Protein AF-A0A9X3WYF1-F1 (afdb_monomer_lite)

Sequence (70 aa):
MILPFLPYLIELVLFLIGIYFIALGVWEHKLGTNKKHLITFFLIGALFIAISQSFLELWELYKLLYSQAN

Organism: NCBI:txid2950438

Structure (mmCIF, N/CA/C/O backbone):
data_AF-A0A9X3WYF1-F1
#
_entry.id   AF-A0A9X3WYF1-F1
#
loop_
_atom_site.group_PDB
_atom_site.id
_atom_site.type_symbol
_atom_site.label_atom_id
_atom_site.label_alt_id
_atom_site.label_comp_id
_atom_site.label_asym_id
_atom_site.label_entity_id
_atom_site.label_seq_id
_atom_site.pdbx_PDB_ins_code
_atom_site.Cartn_x
_atom_site.Cartn_y
_atom_site.Cartn_z
_atom_site.occupancy
_atom_site.B_iso_or_equiv
_atom_site.auth_seq_id
_atom_site.auth_comp_id
_atom_site.auth_asym_id
_atom_site.auth_atom_id
_atom_site.pdbx_PDB_model_num
ATOM 1 N N . MET A 1 1 ? 8.566 -15.323 -21.633 1.00 57.09 1 MET A N 1
ATOM 2 C CA . MET A 1 1 ? 7.472 -14.323 -21.698 1.00 57.09 1 MET A CA 1
ATOM 3 C C . MET A 1 1 ? 6.918 -13.890 -20.325 1.00 57.09 1 MET A C 1
ATOM 5 O O . MET A 1 1 ? 5.895 -13.229 -20.296 1.00 57.09 1 MET A O 1
ATOM 9 N N . ILE A 1 2 ? 7.579 -14.180 -19.190 1.00 61.69 2 ILE A N 1
ATOM 10 C CA . ILE A 1 2 ? 7.057 -13.847 -17.838 1.00 61.69 2 ILE A CA 1
ATOM 11 C C . ILE A 1 2 ? 7.731 -12.596 -17.235 1.00 61.69 2 ILE A C 1
ATOM 13 O O . ILE A 1 2 ? 7.137 -11.884 -16.431 1.00 61.69 2 ILE A O 1
ATOM 17 N N . LEU A 1 3 ? 8.948 -12.272 -17.684 1.00 64.62 3 LEU A N 1
ATOM 18 C CA . LEU A 1 3 ? 9.763 -11.172 -17.159 1.00 64.62 3 LEU A CA 1
ATOM 19 C C . LEU A 1 3 ? 9.090 -9.779 -17.129 1.00 64.62 3 LEU A C 1
ATOM 21 O O . LEU A 1 3 ? 9.297 -9.073 -16.145 1.00 64.62 3 LEU A O 1
ATOM 25 N N . PRO A 1 4 ? 8.283 -9.351 -18.1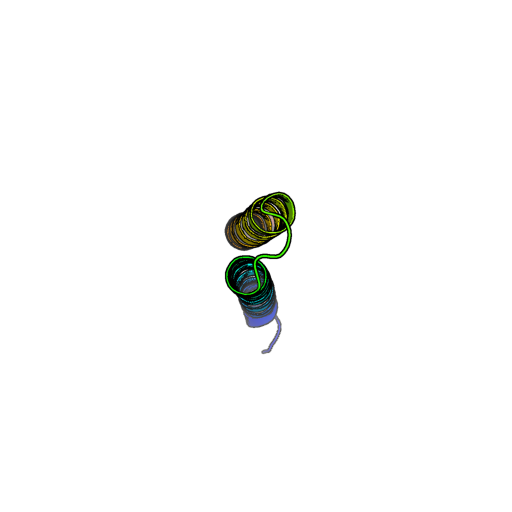28 1.00 75.12 4 PRO A N 1
ATOM 26 C CA . PRO A 1 4 ? 7.675 -8.020 -18.082 1.00 75.12 4 PRO A CA 1
ATOM 27 C C . PRO A 1 4 ? 6.501 -7.915 -17.097 1.00 75.12 4 PRO A C 1
ATOM 29 O O . PRO A 1 4 ? 6.153 -6.801 -16.721 1.00 75.12 4 PRO A O 1
ATOM 32 N N . PHE A 1 5 ? 5.916 -9.042 -16.668 1.00 82.38 5 PHE A N 1
ATOM 33 C CA . PHE A 1 5 ? 4.775 -9.087 -15.741 1.00 82.38 5 PHE A CA 1
ATOM 34 C C . PHE A 1 5 ? 5.182 -9.101 -14.265 1.00 82.38 5 PHE A C 1
ATOM 36 O O . PHE A 1 5 ? 4.406 -8.683 -13.411 1.00 82.38 5 PHE A O 1
ATOM 43 N N . LEU A 1 6 ? 6.400 -9.555 -13.966 1.00 86.06 6 LEU A N 1
ATOM 44 C CA . LEU A 1 6 ? 6.944 -9.615 -12.611 1.00 86.06 6 LEU A CA 1
ATOM 45 C C . LEU A 1 6 ? 6.814 -8.302 -11.798 1.00 86.06 6 LEU A C 1
ATOM 47 O O . LEU A 1 6 ? 6.352 -8.384 -10.663 1.00 86.06 6 LEU A O 1
ATOM 51 N N . PRO A 1 7 ? 7.160 -7.108 -12.323 1.00 87.06 7 PRO A N 1
ATOM 52 C CA . PRO A 1 7 ? 7.041 -5.847 -11.577 1.00 87.06 7 PRO A CA 1
ATOM 53 C C . PRO A 1 7 ? 5.594 -5.521 -11.177 1.00 87.06 7 PRO A C 1
ATOM 55 O O . PRO A 1 7 ? 5.350 -5.150 -10.033 1.00 87.06 7 PRO A O 1
ATOM 58 N N . TYR A 1 8 ? 4.631 -5.742 -12.075 1.00 88.31 8 TYR A N 1
ATOM 59 C CA . TYR A 1 8 ? 3.205 -5.534 -11.798 1.00 88.31 8 TYR A CA 1
ATOM 60 C C . TYR A 1 8 ? 2.668 -6.537 -10.771 1.00 88.31 8 TYR A C 1
ATOM 62 O O . TYR A 1 8 ? 1.805 -6.214 -9.961 1.00 88.31 8 TYR A O 1
ATOM 70 N N . LEU A 1 9 ? 3.192 -7.768 -10.769 1.00 90.62 9 LEU A N 1
ATOM 71 C CA . LEU A 1 9 ? 2.836 -8.761 -9.758 1.00 90.62 9 LEU A CA 1
ATOM 72 C C . LEU A 1 9 ? 3.353 -8.354 -8.369 1.00 90.62 9 LEU A C 1
ATOM 74 O O . LEU A 1 9 ? 2.636 -8.496 -7.383 1.00 90.62 9 LEU A O 1
ATOM 78 N N . ILE A 1 10 ? 4.581 -7.833 -8.293 1.00 90.19 10 ILE A N 1
ATOM 79 C CA . ILE A 1 10 ? 5.174 -7.333 -7.044 1.00 90.19 10 ILE A CA 1
ATOM 80 C C . ILE A 1 10 ? 4.371 -6.144 -6.508 1.00 90.19 10 ILE A C 1
ATOM 82 O O . ILE A 1 10 ? 4.029 -6.130 -5.327 1.00 90.19 10 ILE A O 1
ATOM 86 N N . GLU A 1 11 ? 4.024 -5.189 -7.371 1.00 91.38 11 GLU A N 1
ATOM 87 C CA . GLU A 1 11 ? 3.155 -4.061 -7.026 1.00 91.38 11 GLU A CA 1
ATOM 88 C C . GLU A 1 11 ? 1.809 -4.548 -6.471 1.00 91.38 11 GLU A C 1
ATOM 90 O O . GLU A 1 11 ? 1.414 -4.167 -5.372 1.00 91.38 11 GLU A O 1
ATOM 95 N N . LEU A 1 12 ? 1.132 -5.458 -7.177 1.00 91.62 12 LEU A N 1
ATOM 96 C CA . LEU A 1 12 ? -0.149 -6.001 -6.731 1.00 91.62 12 LEU A CA 1
ATOM 97 C C . LEU A 1 12 ? -0.046 -6.641 -5.338 1.00 91.62 12 LEU A C 1
ATOM 99 O O . LEU A 1 12 ? -0.919 -6.441 -4.495 1.00 91.62 12 LEU A O 1
ATOM 103 N N . VAL A 1 13 ? 1.027 -7.390 -5.075 1.00 93.81 13 VAL A N 1
ATOM 104 C CA . VAL A 1 13 ? 1.270 -8.006 -3.763 1.00 93.81 13 VAL A CA 1
ATOM 105 C C . VAL A 1 13 ? 1.489 -6.942 -2.684 1.00 93.81 13 VAL A C 1
ATOM 107 O O . VAL A 1 13 ? 0.883 -7.038 -1.617 1.00 93.81 13 VAL A O 1
ATOM 110 N N . LEU A 1 14 ? 2.299 -5.912 -2.948 1.00 92.56 14 LEU A N 1
ATOM 111 C CA . LEU A 1 14 ? 2.535 -4.808 -2.009 1.00 92.56 14 LEU A CA 1
ATOM 112 C C . LEU A 1 14 ? 1.245 -4.044 -1.693 1.00 92.56 14 LEU A C 1
ATOM 114 O O . LEU A 1 14 ? 0.960 -3.753 -0.529 1.00 92.56 14 LEU A O 1
ATOM 118 N N . PHE A 1 15 ? 0.434 -3.786 -2.714 1.00 92.62 15 PHE A N 1
ATOM 119 C CA . PHE A 1 15 ? -0.863 -3.145 -2.568 1.00 92.62 15 PHE A CA 1
ATOM 120 C C . PHE A 1 15 ? -1.826 -3.979 -1.710 1.00 92.62 15 PHE A C 1
ATOM 122 O O . PHE A 1 15 ? -2.440 -3.457 -0.774 1.00 92.62 15 PHE A O 1
ATOM 129 N N . LEU A 1 16 ? -1.914 -5.291 -1.960 1.00 93.75 16 LEU A N 1
ATOM 130 C CA . LEU A 1 16 ? -2.741 -6.205 -1.166 1.00 93.75 16 LEU A CA 1
ATOM 131 C C . LEU A 1 16 ? -2.278 -6.289 0.294 1.00 93.75 16 LEU A C 1
ATOM 133 O O . LEU A 1 16 ? -3.116 -6.313 1.195 1.00 93.75 16 LEU A O 1
ATOM 137 N N . ILE A 1 17 ? -0.965 -6.282 0.543 1.00 94.44 17 ILE A N 1
ATOM 138 C CA . ILE A 1 17 ? -0.400 -6.219 1.899 1.00 94.44 17 ILE A CA 1
ATOM 139 C C . ILE A 1 17 ? -0.833 -4.923 2.597 1.00 94.44 17 ILE A C 1
ATOM 141 O O . ILE A 1 17 ? -1.262 -4.959 3.751 1.00 94.44 17 ILE A O 1
ATOM 145 N N . GLY A 1 18 ? -0.783 -3.786 1.897 1.00 92.75 18 GLY A N 1
ATOM 146 C CA . GLY A 1 18 ? -1.246 -2.503 2.425 1.00 92.75 18 GLY A CA 1
ATOM 147 C C . GLY A 1 18 ? -2.719 -2.532 2.842 1.00 92.75 18 GLY A C 1
ATOM 148 O O . GLY A 1 18 ? -3.055 -2.156 3.968 1.00 92.75 18 GLY A O 1
ATOM 149 N N . ILE A 1 19 ? -3.593 -3.060 1.977 1.00 94.06 19 ILE A N 1
ATOM 150 C CA . ILE A 1 19 ? -5.022 -3.244 2.282 1.00 94.06 19 ILE A CA 1
ATOM 151 C C . ILE A 1 19 ? -5.217 -4.177 3.478 1.00 94.06 19 ILE A C 1
ATOM 153 O O . ILE A 1 19 ? -6.029 -3.882 4.356 1.00 94.06 19 ILE A O 1
ATOM 157 N N . TYR A 1 20 ? -4.475 -5.284 3.536 1.00 94.94 20 TYR A N 1
ATOM 158 C CA . TYR A 1 20 ? -4.557 -6.238 4.637 1.00 94.94 20 TYR A CA 1
ATOM 159 C C . TYR A 1 20 ? -4.252 -5.574 5.985 1.00 94.94 20 TYR A C 1
ATOM 161 O O . TYR A 1 20 ? -5.009 -5.753 6.938 1.00 94.94 20 TYR A O 1
ATOM 169 N N . PHE A 1 21 ? -3.209 -4.743 6.061 1.00 93.38 21 PHE A N 1
ATOM 170 C CA . PHE A 1 21 ? -2.893 -4.001 7.283 1.00 93.38 21 PHE A CA 1
ATOM 171 C C . PHE A 1 21 ? -3.988 -3.004 7.668 1.00 93.38 21 PHE A C 1
ATOM 173 O O . PHE A 1 21 ? -4.355 -2.935 8.839 1.00 93.38 21 PHE A O 1
ATOM 180 N N . ILE A 1 22 ? -4.567 -2.284 6.704 1.00 92.12 22 ILE A N 1
ATOM 181 C CA . ILE A 1 22 ? -5.694 -1.376 6.972 1.00 92.12 22 ILE A CA 1
ATOM 182 C C . ILE A 1 22 ? -6.893 -2.162 7.520 1.00 92.12 22 ILE A C 1
ATOM 184 O O . ILE A 1 22 ? -7.478 -1.773 8.533 1.00 92.12 22 ILE A O 1
ATOM 188 N N . ALA A 1 23 ? -7.233 -3.293 6.898 1.00 92.38 23 ALA A N 1
ATOM 189 C CA . ALA A 1 23 ? -8.322 -4.160 7.340 1.00 92.38 23 ALA A CA 1
ATOM 190 C C . ALA A 1 23 ? -8.088 -4.701 8.760 1.00 92.38 23 ALA A C 1
ATOM 192 O O . ALA A 1 23 ? -9.011 -4.708 9.577 1.00 92.38 23 ALA A O 1
ATOM 193 N N . LEU A 1 24 ? -6.850 -5.081 9.084 1.00 91.00 24 LEU A N 1
ATOM 194 C CA . LEU A 1 24 ? -6.460 -5.534 10.418 1.00 91.00 24 LEU A CA 1
ATOM 195 C C . LEU A 1 24 ? -6.569 -4.398 11.448 1.00 91.00 24 LEU A C 1
ATOM 197 O O . LEU A 1 24 ? -7.100 -4.602 12.537 1.00 91.00 24 LEU A O 1
ATOM 201 N N . GLY A 1 25 ? -6.188 -3.171 11.079 1.00 89.06 25 GLY A N 1
ATOM 202 C CA . GLY A 1 25 ? -6.392 -1.979 11.907 1.00 89.06 25 GLY A CA 1
ATOM 203 C C . GLY A 1 25 ? -7.868 -1.690 12.212 1.00 89.06 25 GLY A C 1
ATOM 204 O O . GLY A 1 25 ? -8.210 -1.355 13.348 1.00 89.06 25 GLY A O 1
ATOM 205 N N . VAL A 1 26 ? -8.758 -1.860 11.227 1.00 89.31 26 VAL A N 1
ATOM 206 C CA . VAL A 1 26 ? -10.217 -1.736 11.417 1.00 89.31 26 VAL A CA 1
ATOM 207 C C . VAL A 1 26 ? -10.762 -2.858 12.304 1.00 89.31 26 VAL A C 1
ATOM 209 O O . VAL A 1 26 ? -11.625 -2.615 13.149 1.00 89.31 26 VAL A O 1
ATOM 212 N N . TRP A 1 27 ? -10.254 -4.080 12.142 1.00 89.31 27 TRP A N 1
ATOM 213 C CA . TRP A 1 27 ? -10.649 -5.225 12.960 1.00 89.31 27 TRP A CA 1
ATOM 214 C C . TRP A 1 27 ? -10.299 -5.028 14.440 1.00 89.31 27 TRP A C 1
ATOM 216 O O . TRP A 1 27 ? -11.166 -5.176 15.302 1.00 89.31 27 TRP A O 1
ATOM 226 N N . GLU A 1 28 ? -9.069 -4.604 14.733 1.00 86.00 28 GLU A N 1
ATOM 227 C CA . GLU A 1 28 ? -8.629 -4.246 16.088 1.00 86.00 28 GLU A CA 1
ATOM 228 C C . GLU A 1 28 ? -9.494 -3.121 16.677 1.00 86.00 28 GLU A C 1
ATOM 230 O O . GLU A 1 28 ? -9.955 -3.196 17.816 1.00 86.00 28 GLU A O 1
ATOM 235 N N . HIS A 1 29 ? -9.834 -2.107 15.874 1.00 82.88 29 HIS A N 1
ATOM 236 C CA . HIS A 1 29 ? -10.736 -1.052 16.332 1.00 82.88 29 HIS A CA 1
ATOM 237 C C . HIS A 1 29 ? -12.092 -1.593 16.793 1.00 82.88 29 HIS A C 1
ATOM 239 O O . HIS A 1 29 ? -12.616 -1.170 17.825 1.00 82.88 29 HIS A O 1
ATOM 245 N N . LYS A 1 30 ? -12.649 -2.544 16.034 1.00 84.75 30 LYS A N 1
ATOM 246 C CA . LYS A 1 30 ? -13.944 -3.164 16.319 1.00 84.75 30 LYS A CA 1
ATOM 247 C C . LYS A 1 30 ? -13.911 -4.032 17.578 1.00 84.75 30 LYS A C 1
ATOM 249 O O . LYS A 1 30 ? -14.911 -4.091 18.288 1.00 84.75 30 LYS A O 1
ATOM 254 N N . LEU A 1 31 ? -12.776 -4.663 17.877 1.00 85.69 31 LEU A N 1
ATOM 255 C CA . LEU A 1 31 ? -12.558 -5.409 19.122 1.00 85.69 31 LEU A CA 1
ATOM 256 C C . LEU A 1 31 ? -12.399 -4.497 20.350 1.00 85.69 31 LEU A C 1
ATOM 258 O O . LEU A 1 31 ? -12.345 -4.986 21.476 1.00 85.69 31 LEU A O 1
ATOM 262 N N . GLY A 1 32 ? -12.327 -3.176 20.154 1.00 78.31 32 GLY A N 1
ATOM 263 C CA . GLY A 1 32 ? -12.050 -2.222 21.224 1.00 78.31 32 GLY A CA 1
ATOM 264 C C . GLY A 1 32 ? -10.609 -2.306 21.728 1.00 78.31 32 GLY A C 1
ATOM 265 O O . GLY A 1 32 ? -10.282 -1.705 22.755 1.00 78.31 32 GLY A O 1
ATOM 266 N N . THR A 1 33 ? -9.733 -3.027 21.021 1.00 65.00 33 THR A N 1
ATOM 267 C CA . THR A 1 33 ? -8.319 -3.108 21.356 1.00 65.00 33 THR A CA 1
ATOM 268 C C . THR A 1 33 ? -7.650 -1.775 21.025 1.00 65.00 33 THR A C 1
ATOM 270 O O . THR A 1 33 ? -7.812 -1.186 19.960 1.00 65.00 33 THR A O 1
ATOM 273 N N . ASN A 1 34 ? -6.973 -1.245 22.042 1.00 75.12 34 ASN A N 1
ATOM 274 C CA . ASN A 1 34 ? -6.064 -0.100 22.060 1.00 75.12 34 ASN A CA 1
ATOM 275 C C . ASN A 1 34 ? -5.997 0.756 20.770 1.00 75.12 34 ASN A C 1
ATOM 277 O O . ASN A 1 34 ? -5.349 0.382 19.794 1.00 75.12 34 ASN A O 1
ATOM 281 N N . LYS A 1 35 ? -6.557 1.977 20.804 1.00 77.06 35 LYS A N 1
ATOM 282 C CA . LYS A 1 35 ? -6.596 2.928 19.665 1.00 77.06 35 LYS A CA 1
ATOM 283 C C . LYS A 1 35 ? -5.234 3.189 19.001 1.00 77.06 35 LYS A C 1
ATOM 285 O O . LYS A 1 35 ? -5.187 3.572 17.836 1.00 77.06 35 LYS A O 1
ATOM 290 N N . LYS A 1 36 ? -4.129 2.982 19.724 1.00 83.25 36 LYS A N 1
ATOM 291 C CA . LYS A 1 36 ? -2.770 3.094 19.178 1.00 83.25 36 LYS A CA 1
ATOM 292 C C . LYS A 1 36 ? -2.493 2.058 18.084 1.00 83.25 36 LYS A C 1
ATOM 294 O O . LYS A 1 36 ? -1.872 2.406 17.091 1.00 83.25 36 LYS A O 1
ATOM 299 N N . HIS A 1 37 ? -2.985 0.826 18.230 1.00 82.25 37 HIS A N 1
ATOM 300 C CA . HIS A 1 37 ? -2.790 -0.231 17.232 1.00 82.25 37 HIS A CA 1
ATOM 301 C C . HIS A 1 37 ? -3.480 0.096 15.909 1.00 82.25 37 HIS A C 1
ATOM 303 O O . HIS A 1 37 ? -2.878 -0.103 14.859 1.00 82.25 37 HIS A O 1
ATOM 309 N N . LEU A 1 38 ? -4.683 0.681 15.950 1.00 84.69 38 LEU A N 1
ATOM 310 C CA . LEU A 1 38 ? -5.371 1.164 14.749 1.00 84.69 38 LEU A CA 1
ATOM 311 C C . LEU A 1 38 ? -4.479 2.117 13.957 1.00 84.69 38 LEU A C 1
ATOM 313 O O . LEU A 1 38 ? -4.250 1.897 12.772 1.00 84.69 38 LEU A O 1
ATOM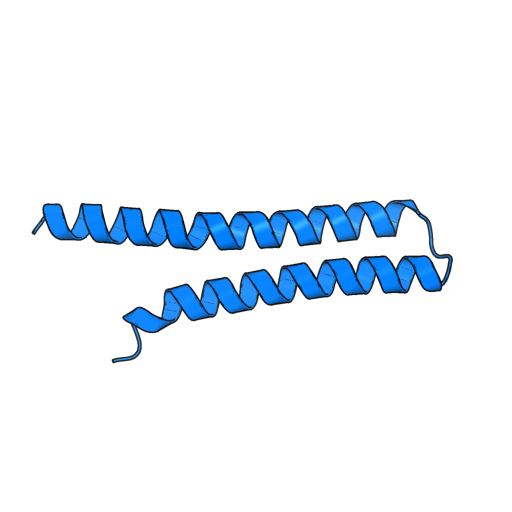 317 N N . ILE A 1 39 ? -3.960 3.155 14.618 1.00 87.19 39 ILE A N 1
ATOM 318 C CA . ILE A 1 39 ? -3.144 4.182 13.961 1.00 87.19 39 ILE A CA 1
ATOM 319 C C . ILE A 1 39 ? -1.873 3.557 13.382 1.00 87.19 39 ILE A C 1
ATOM 321 O O . ILE A 1 39 ? -1.528 3.839 12.238 1.00 87.19 39 ILE A O 1
ATOM 325 N N . THR A 1 40 ? -1.210 2.670 14.128 1.00 91.56 40 THR A N 1
ATOM 326 C CA . THR A 1 40 ? -0.013 1.969 13.648 1.00 91.56 40 THR A CA 1
ATOM 327 C C . THR A 1 40 ? -0.308 1.138 12.400 1.00 91.56 40 THR A C 1
ATOM 329 O O . THR A 1 40 ? 0.422 1.239 11.418 1.00 91.56 40 THR A O 1
ATOM 332 N N . PHE A 1 41 ? -1.390 0.358 12.393 1.00 91.25 41 PHE A N 1
ATOM 333 C CA . PHE A 1 41 ? -1.753 -0.469 11.241 1.00 91.25 41 PHE A CA 1
ATOM 334 C C . PHE A 1 41 ? -2.183 0.357 10.027 1.00 91.25 41 PHE A C 1
ATOM 336 O O . PHE A 1 41 ? -1.804 0.026 8.906 1.00 91.25 41 PHE A O 1
ATOM 343 N N . PHE A 1 42 ? -2.893 1.467 10.238 1.00 90.69 42 PHE A N 1
ATOM 344 C CA . PHE A 1 42 ? -3.214 2.411 9.169 1.00 90.69 42 PHE A CA 1
ATOM 345 C C . PHE A 1 42 ? -1.961 3.055 8.571 1.00 90.69 42 PHE A C 1
ATOM 347 O O . PHE A 1 42 ? -1.844 3.124 7.350 1.00 90.69 42 PHE A O 1
ATOM 354 N N . LEU A 1 43 ? -1.013 3.488 9.408 1.00 93.62 43 LEU A N 1
ATOM 355 C CA . LEU A 1 43 ? 0.251 4.068 8.948 1.00 93.62 43 LEU A CA 1
ATOM 356 C C . LEU A 1 43 ? 1.087 3.054 8.163 1.00 93.62 43 LEU A C 1
ATOM 358 O O . LEU A 1 43 ? 1.596 3.387 7.098 1.00 93.62 43 LEU A O 1
ATOM 362 N N . ILE A 1 44 ? 1.191 1.814 8.651 1.00 94.44 44 ILE A N 1
ATOM 363 C CA . ILE A 1 44 ? 1.899 0.737 7.946 1.00 94.44 44 ILE A CA 1
ATOM 364 C C . ILE A 1 44 ? 1.213 0.437 6.611 1.00 94.44 44 ILE A C 1
ATOM 366 O O . ILE A 1 44 ? 1.882 0.368 5.584 1.00 94.44 44 ILE A O 1
ATOM 370 N N . GLY A 1 45 ? -0.114 0.302 6.595 1.00 92.75 45 GLY A N 1
ATOM 371 C CA . GLY A 1 45 ? -0.858 0.033 5.368 1.00 92.75 45 GLY A CA 1
ATOM 372 C C . GLY A 1 45 ? -0.700 1.143 4.326 1.00 92.75 45 GLY A C 1
ATOM 373 O O . GLY A 1 45 ? -0.401 0.862 3.167 1.00 92.75 45 GLY A O 1
ATOM 374 N N . ALA A 1 46 ? -0.808 2.405 4.750 1.00 93.62 46 ALA A N 1
ATOM 375 C CA . ALA A 1 46 ? -0.573 3.563 3.890 1.00 93.62 46 ALA A CA 1
ATOM 376 C C . ALA A 1 46 ? 0.867 3.603 3.351 1.00 93.62 46 ALA A C 1
ATOM 378 O O . ALA A 1 46 ? 1.072 3.895 2.174 1.00 93.62 46 ALA A O 1
ATOM 379 N N . LEU A 1 47 ? 1.856 3.257 4.182 1.00 94.75 47 LEU A N 1
ATOM 380 C CA . LEU A 1 47 ? 3.256 3.178 3.773 1.00 94.75 47 LEU A CA 1
ATOM 381 C C . LEU A 1 47 ? 3.465 2.123 2.678 1.00 94.75 47 LEU A C 1
ATOM 383 O O . LEU A 1 47 ? 4.118 2.408 1.679 1.00 94.75 47 LEU A O 1
ATOM 3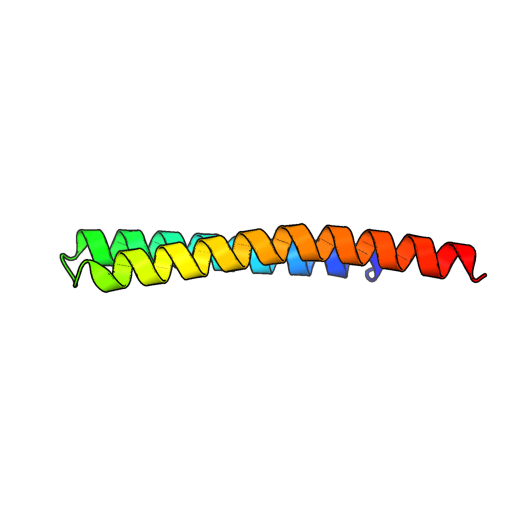87 N N . PHE A 1 48 ? 2.885 0.929 2.825 1.00 92.81 48 PHE A N 1
ATOM 388 C CA . PHE A 1 48 ? 2.979 -0.124 1.808 1.00 92.81 48 PHE A CA 1
ATOM 389 C C . PHE A 1 48 ? 2.337 0.284 0.478 1.00 92.81 48 PHE A C 1
ATOM 391 O O . PHE A 1 48 ? 2.901 0.005 -0.579 1.00 92.81 48 PHE A O 1
ATOM 398 N N . ILE A 1 49 ? 1.203 0.989 0.517 1.00 92.31 49 ILE A N 1
ATOM 399 C CA . ILE A 1 49 ? 0.552 1.516 -0.692 1.00 92.31 49 ILE A CA 1
ATOM 400 C C . ILE A 1 49 ? 1.442 2.566 -1.372 1.00 92.31 49 ILE A C 1
ATOM 402 O O . ILE A 1 49 ? 1.621 2.514 -2.586 1.00 92.31 49 ILE A O 1
ATOM 406 N N . ALA A 1 50 ? 2.046 3.478 -0.606 1.00 93.19 50 ALA A N 1
ATOM 407 C CA . ALA A 1 50 ? 2.957 4.482 -1.153 1.00 93.19 50 ALA A CA 1
ATOM 408 C C . ALA A 1 50 ? 4.199 3.839 -1.797 1.00 93.19 50 ALA A C 1
ATOM 410 O O . ALA A 1 50 ? 4.558 4.173 -2.923 1.00 93.19 50 ALA A O 1
ATOM 411 N N . ILE A 1 51 ? 4.807 2.856 -1.121 1.00 92.62 51 ILE A N 1
ATOM 412 C CA . ILE A 1 51 ? 5.943 2.089 -1.657 1.00 92.62 51 ILE A CA 1
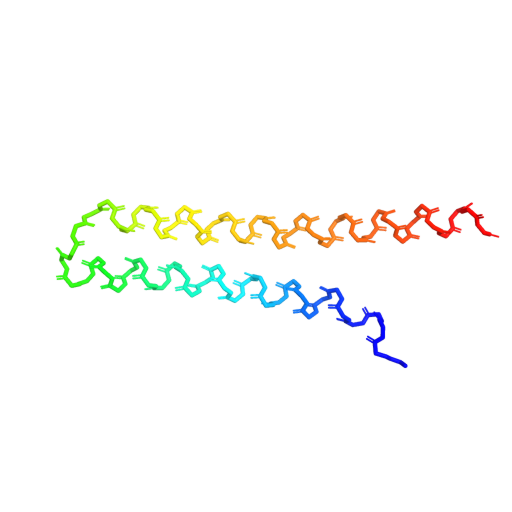ATOM 413 C C . ILE A 1 51 ? 5.549 1.369 -2.949 1.00 92.62 51 ILE A C 1
ATOM 415 O O . ILE A 1 51 ? 6.329 1.355 -3.897 1.00 92.62 51 ILE A O 1
ATOM 419 N N . SER A 1 52 ? 4.344 0.795 -3.003 1.00 91.94 52 SER A N 1
ATOM 420 C CA . SER A 1 52 ? 3.826 0.125 -4.197 1.00 91.94 52 SER A CA 1
ATOM 421 C C . SER A 1 52 ? 3.790 1.061 -5.407 1.00 91.94 52 SER A C 1
ATOM 423 O O . SER A 1 52 ? 4.245 0.681 -6.483 1.00 91.94 52 SER A O 1
ATOM 425 N N . GLN A 1 53 ? 3.301 2.291 -5.231 1.00 89.25 53 GLN A N 1
ATOM 426 C CA . GLN A 1 53 ? 3.230 3.276 -6.314 1.00 89.25 53 GLN A CA 1
ATOM 427 C C . GLN A 1 53 ? 4.624 3.723 -6.768 1.00 89.25 53 GLN A C 1
ATOM 429 O O . GLN A 1 53 ? 4.933 3.675 -7.958 1.00 89.25 53 GLN A O 1
ATOM 434 N N . SER A 1 54 ? 5.507 4.066 -5.825 1.00 91.56 54 SER A N 1
ATOM 435 C 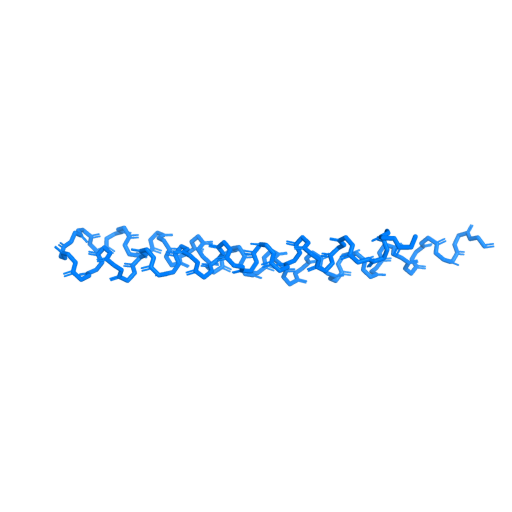CA . SER A 1 54 ? 6.880 4.472 -6.155 1.00 91.56 54 SER A CA 1
ATOM 436 C C . SER A 1 54 ? 7.699 3.349 -6.796 1.00 91.56 54 SER A C 1
ATOM 438 O O . SER A 1 54 ? 8.611 3.617 -7.576 1.00 91.56 54 SER A O 1
ATOM 440 N N . PHE A 1 55 ? 7.397 2.084 -6.493 1.00 90.19 55 PHE A N 1
ATOM 441 C CA . PHE A 1 55 ? 8.093 0.943 -7.085 1.00 90.19 55 PHE A CA 1
ATOM 442 C C . PHE A 1 55 ? 7.896 0.870 -8.605 1.00 90.19 55 PHE A C 1
ATOM 444 O O . PHE A 1 55 ? 8.870 0.659 -9.331 1.00 90.19 55 PHE A O 1
ATOM 451 N N . LEU A 1 56 ? 6.671 1.085 -9.097 1.00 87.25 56 LEU A N 1
ATOM 452 C CA . LEU A 1 56 ? 6.404 1.127 -10.536 1.00 87.25 56 LEU A CA 1
ATOM 453 C C . LEU A 1 56 ? 7.124 2.292 -11.218 1.00 87.25 56 LEU A C 1
ATOM 455 O O . LEU A 1 56 ? 7.756 2.089 -12.252 1.00 87.25 56 LEU A O 1
ATOM 459 N N . GLU A 1 57 ? 7.066 3.485 -10.625 1.00 88.12 57 GLU A N 1
ATOM 460 C CA . GLU A 1 57 ? 7.725 4.678 -11.168 1.00 88.12 57 GLU A CA 1
ATOM 461 C C . GLU A 1 57 ? 9.238 4.458 -11.310 1.00 88.12 57 GLU A C 1
ATOM 463 O O . GLU A 1 57 ? 9.829 4.732 -12.357 1.00 88.12 57 GLU A O 1
ATOM 468 N N . LEU A 1 58 ? 9.871 3.883 -10.282 1.00 89.44 58 LEU A N 1
ATOM 469 C CA . LEU A 1 58 ? 11.293 3.537 -10.310 1.00 89.44 58 LEU A CA 1
ATOM 470 C C . LEU A 1 58 ? 11.609 2.471 -11.362 1.00 89.44 58 LEU A C 1
ATOM 472 O O . LEU A 1 58 ? 12.650 2.535 -12.020 1.00 89.44 58 LEU A O 1
ATOM 476 N N . TRP A 1 59 ? 10.723 1.494 -11.539 1.00 87.75 59 TRP A N 1
ATOM 477 C CA . TRP A 1 59 ? 10.894 0.446 -12.535 1.00 87.75 59 TRP A CA 1
ATOM 478 C C . TRP A 1 59 ? 10.795 0.975 -13.974 1.00 87.75 59 TRP A C 1
ATOM 480 O O . TRP A 1 59 ? 11.573 0.568 -14.842 1.00 87.75 59 TRP A O 1
ATOM 490 N N . GLU A 1 60 ? 9.876 1.902 -1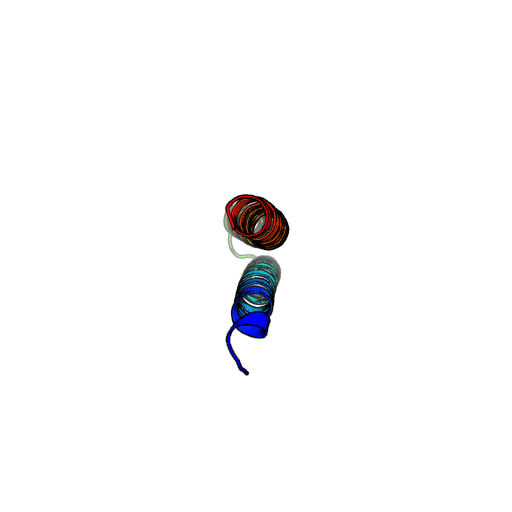4.239 1.00 86.69 60 GLU A N 1
ATOM 491 C CA . GLU A 1 60 ? 9.760 2.567 -15.539 1.00 86.69 60 GLU A CA 1
ATOM 492 C C . GLU A 1 60 ? 10.969 3.458 -15.833 1.00 86.69 60 GLU A C 1
ATOM 494 O O . GLU A 1 60 ? 11.535 3.380 -16.927 1.00 86.69 60 GLU A O 1
ATOM 499 N N . LEU A 1 61 ? 11.436 4.226 -14.843 1.00 89.62 61 LEU A N 1
ATOM 500 C CA . LEU A 1 61 ? 12.667 5.013 -14.954 1.00 89.62 61 LEU A CA 1
ATOM 501 C C . LEU A 1 61 ? 13.885 4.130 -15.249 1.00 89.62 61 LEU A C 1
ATOM 503 O O . LEU A 1 61 ? 14.687 4.452 -16.127 1.00 89.62 61 LEU A O 1
ATOM 507 N N . TYR A 1 62 ? 14.008 2.990 -14.564 1.00 87.88 62 TYR A N 1
ATOM 508 C CA . TYR A 1 62 ? 15.074 2.021 -14.814 1.00 87.88 62 TYR A CA 1
ATOM 509 C C . TYR A 1 62 ? 15.033 1.482 -16.250 1.00 87.88 62 TYR A C 1
ATOM 511 O O . TYR A 1 62 ? 16.063 1.449 -16.927 1.00 87.88 62 TYR A O 1
ATOM 519 N N . LYS A 1 63 ? 13.846 1.108 -16.747 1.00 85.88 63 LYS A N 1
ATOM 520 C CA . LYS A 1 63 ? 13.667 0.666 -18.139 1.00 85.88 63 LYS A CA 1
ATOM 521 C C . LYS A 1 63 ? 14.075 1.743 -19.143 1.00 85.88 63 LYS A C 1
ATOM 523 O O . LYS A 1 63 ? 14.750 1.420 -20.118 1.00 85.88 63 LYS A O 1
ATOM 528 N N . LEU A 1 64 ? 13.681 2.997 -18.913 1.00 86.62 64 LEU A N 1
ATOM 529 C CA . LEU A 1 64 ? 14.024 4.122 -19.787 1.00 86.62 64 LEU A CA 1
ATOM 530 C C . LEU A 1 64 ? 15.538 4.351 -19.847 1.00 86.62 64 LEU A C 1
ATOM 532 O O . LEU A 1 64 ? 16.092 4.467 -20.937 1.00 86.62 64 LEU A O 1
ATOM 536 N N . LEU A 1 65 ? 16.214 4.353 -18.695 1.00 87.00 65 LEU A N 1
ATOM 537 C CA . LEU A 1 65 ? 17.669 4.516 -18.613 1.00 87.00 65 LEU A CA 1
ATOM 538 C C . LEU A 1 65 ? 18.417 3.370 -19.302 1.00 87.00 65 LEU A C 1
ATOM 540 O O . LEU A 1 65 ? 19.347 3.610 -20.067 1.00 87.00 65 LEU A O 1
ATOM 544 N N . TYR A 1 66 ? 17.991 2.127 -19.071 1.00 81.56 66 TYR A N 1
ATOM 545 C CA . TYR A 1 66 ? 18.608 0.960 -19.699 1.00 81.56 66 TYR A CA 1
ATOM 546 C C . TYR A 1 66 ? 18.393 0.939 -21.220 1.00 81.56 66 TYR A C 1
ATOM 548 O O . TYR A 1 66 ? 19.292 0.558 -21.962 1.00 81.56 66 TYR A O 1
ATOM 556 N N . SER A 1 67 ? 17.230 1.398 -21.695 1.00 77.75 67 SER A N 1
ATOM 557 C CA . SER A 1 67 ? 16.934 1.511 -23.127 1.00 77.75 67 SER A CA 1
ATOM 558 C C . SER A 1 67 ? 17.708 2.626 -23.836 1.00 77.75 67 SER A C 1
ATOM 560 O O . SER A 1 67 ? 17.810 2.565 -25.053 1.00 77.75 67 SER A O 1
ATOM 562 N N . GLN A 1 68 ? 18.198 3.650 -23.129 1.00 71.50 68 GLN A N 1
ATOM 563 C CA . GLN A 1 68 ? 19.044 4.698 -23.723 1.00 71.50 68 GLN A CA 1
ATOM 564 C C . GLN A 1 68 ? 20.537 4.347 -23.719 1.00 71.50 68 GLN A C 1
ATOM 566 O O . GLN A 1 68 ? 21.318 4.985 -24.418 1.00 71.50 68 GLN A O 1
ATOM 571 N N . ALA A 1 69 ? 20.942 3.357 -22.921 1.00 67.69 69 ALA A N 1
ATOM 572 C CA . ALA A 1 69 ? 22.328 2.911 -22.813 1.00 67.69 69 ALA A CA 1
ATOM 573 C C . ALA A 1 69 ? 22.731 1.862 -23.872 1.00 67.69 69 ALA A C 1
ATOM 575 O O . ALA A 1 69 ? 23.885 1.433 -23.879 1.00 67.69 69 ALA A O 1
ATOM 576 N N . ASN A 1 70 ? 21.797 1.442 -24.732 1.00 51.91 70 ASN A N 1
ATOM 577 C CA . ASN A 1 70 ? 21.943 0.379 -25.730 1.00 51.91 70 ASN A CA 1
ATOM 578 C C . ASN A 1 70 ? 21.421 0.867 -27.086 1.00 51.91 70 ASN A C 1
ATOM 580 O O . ASN A 1 70 ? 22.029 0.507 -28.116 1.00 51.91 70 ASN A O 1
#

Secondary structure (DSSP, 8-state):
--TTTHHHHHHHHHHHHHHHHHHHHHHHHHTT--HHHHHHHHHHHHHHHHHHHHHHHHHHHHHHHHHH--

Radius of gyration: 16.63 Å; chains: 1; bounding box: 36×19×48 Å

Foldseek 3Di:
DCVVCVLVVVLVVLLVQLVVLQVVLVVCVVVVHDNVSNVVSNVSSVVSNVCSVVSVVVVVVVVVVVVVVD

pLDDT: mean 86.1, std 9.27, range [51.91, 94.94]